Protein AF-A0A833IPP9-F1 (afdb_monomer_lite)

Sequence (159 aa):
MHKSPCYGATHHATVGVGKRNYSGGITRMYQDLFNNGTAQFENLFAPARKFNSALVDHLEKLTRFQLETAKSYADMSVEQLRAALEVNDVDSLQAYVSKQSGVASTLSKKLGEDANTLAGLGKDFAQELQQLTQENVSVFAEAAQPKKAAPRAAARKSA

Foldseek 3Di:
DDDDDDDDDDDDPPPPPPPPVVVVVVVVVVVVCVVVVVVVVCLLCVLVVLLVVLVVVLVVLVVVLVVVLVVVVVVLVVVLVVLVVQDDDPVSVVVNVVCVVVSVVVVVVSVVVSVVSVVVSVVVSVVSVVVSCVVCVVVVVVVPDPPPPDPDPDDDDDD

pLDDT: mean 76.0, std 20.42, range [34.66, 97.88]

Structure (mmCIF, N/CA/C/O backbone):
data_AF-A0A833IPP9-F1
#
_entry.id   AF-A0A833IPP9-F1
#
loop_
_atom_site.group_PDB
_atom_site.id
_atom_site.type_symbol
_atom_site.label_atom_id
_atom_site.label_alt_id
_atom_site.label_comp_id
_atom_site.label_asym_id
_atom_site.label_entity_id
_atom_site.label_seq_id
_atom_site.pdbx_PDB_ins_code
_atom_site.Cartn_x
_atom_site.Cartn_y
_atom_site.Cartn_z
_atom_site.occupancy
_atom_site.B_iso_or_equiv
_atom_site.auth_seq_id
_atom_site.auth_comp_id
_atom_site.auth_asym_id
_atom_site.auth_atom_id
_atom_site.pdbx_PDB_model_num
ATOM 1 N N . MET A 1 1 ? 84.405 -1.970 -79.937 1.00 37.91 1 MET A N 1
ATOM 2 C CA . MET A 1 1 ? 84.955 -2.171 -78.572 1.00 37.91 1 MET A CA 1
ATOM 3 C C . MET A 1 1 ? 83.857 -1.708 -77.615 1.00 37.91 1 MET A C 1
ATOM 5 O O . MET A 1 1 ? 83.449 -0.578 -77.777 1.00 37.91 1 MET A O 1
ATOM 9 N N . HIS A 1 2 ? 83.224 -2.478 -76.728 1.00 39.94 2 HIS A N 1
ATOM 10 C CA . HIS A 1 2 ? 83.685 -3.591 -75.904 1.00 39.94 2 HIS A CA 1
ATOM 11 C C . HIS A 1 2 ? 82.472 -4.469 -75.477 1.00 39.94 2 HIS A C 1
ATOM 13 O O . HIS A 1 2 ? 81.473 -3.950 -75.001 1.00 39.94 2 HIS A O 1
ATOM 19 N N . LYS A 1 3 ? 82.604 -5.776 -75.735 1.00 41.38 3 LYS A N 1
ATOM 20 C CA . LYS A 1 3 ? 82.100 -7.012 -75.085 1.00 41.38 3 LYS A CA 1
ATOM 21 C C . LYS A 1 3 ? 80.835 -7.028 -74.188 1.00 41.38 3 LYS A C 1
ATOM 23 O O . LYS A 1 3 ? 80.781 -6.382 -73.150 1.00 41.38 3 LYS A O 1
ATOM 28 N N . SER A 1 4 ? 79.922 -7.948 -74.532 1.00 46.28 4 SER A N 1
ATOM 29 C CA . SER A 1 4 ? 78.895 -8.583 -73.676 1.00 46.28 4 SER A CA 1
ATOM 30 C C . SER A 1 4 ? 79.494 -9.389 -72.506 1.00 46.28 4 SER A C 1
ATOM 32 O O . SER A 1 4 ? 80.679 -9.732 -72.541 1.00 46.28 4 SER A O 1
ATOM 34 N N . PRO A 1 5 ? 78.659 -9.802 -71.532 1.00 48.09 5 PRO A N 1
ATOM 35 C CA . PRO A 1 5 ? 78.252 -11.212 -71.533 1.00 48.09 5 PRO A CA 1
ATOM 36 C C . PRO A 1 5 ? 76.771 -11.456 -71.195 1.00 48.09 5 PRO A C 1
ATOM 38 O O . PRO A 1 5 ? 76.166 -10.791 -70.359 1.00 48.09 5 PRO A O 1
ATOM 41 N N . CYS A 1 6 ? 76.218 -12.480 -71.842 1.00 36.16 6 CYS A N 1
ATOM 42 C CA . CYS A 1 6 ? 75.033 -13.201 -71.389 1.00 36.16 6 CYS A CA 1
ATOM 43 C C . CYS A 1 6 ? 75.393 -14.018 -70.137 1.00 36.16 6 CYS A C 1
ATOM 45 O O . CYS A 1 6 ? 76.438 -14.661 -70.147 1.00 36.16 6 CYS A O 1
ATOM 47 N N . TYR A 1 7 ? 74.525 -14.076 -69.123 1.00 39.28 7 TYR A N 1
ATOM 48 C CA . TYR A 1 7 ? 74.399 -15.257 -68.259 1.00 39.28 7 TYR A CA 1
ATOM 49 C C . TYR A 1 7 ? 73.014 -15.279 -67.610 1.00 39.28 7 TYR A C 1
ATOM 51 O O . TYR A 1 7 ? 72.581 -14.303 -67.001 1.00 39.28 7 TYR A O 1
ATOM 59 N N . GLY A 1 8 ? 72.301 -16.384 -67.814 1.00 39.47 8 GLY A N 1
ATOM 60 C CA . GLY A 1 8 ? 70.973 -16.610 -67.268 1.00 39.47 8 GLY A CA 1
ATOM 61 C C . GLY A 1 8 ? 70.998 -16.912 -65.773 1.00 39.47 8 GLY A C 1
ATOM 62 O O . GLY A 1 8 ? 71.939 -17.512 -65.259 1.00 39.47 8 GLY A O 1
ATOM 63 N N . ALA A 1 9 ? 69.908 -16.543 -65.111 1.00 39.78 9 ALA A N 1
ATOM 64 C CA . ALA A 1 9 ? 69.470 -17.136 -63.857 1.00 39.78 9 ALA A CA 1
ATOM 65 C C . ALA A 1 9 ? 67.934 -17.159 -63.856 1.00 39.78 9 ALA A C 1
ATOM 67 O O . ALA A 1 9 ? 67.256 -16.306 -63.291 1.00 39.78 9 ALA A O 1
ATOM 68 N N . THR A 1 10 ? 67.379 -18.140 -64.566 1.00 46.25 10 THR A N 1
ATOM 69 C CA . THR A 1 10 ? 66.167 -18.834 -64.117 1.00 46.25 10 THR A CA 1
ATOM 70 C C . THR A 1 10 ? 66.424 -19.437 -62.730 1.00 46.25 10 THR A C 1
ATOM 72 O O . THR A 1 10 ? 67.578 -19.718 -62.424 1.00 46.25 10 THR A O 1
ATOM 75 N N . HIS A 1 11 ? 65.352 -19.695 -61.962 1.00 39.69 11 HIS A N 1
ATOM 76 C CA . HIS A 1 11 ? 65.296 -20.225 -60.577 1.00 39.69 11 HIS A CA 1
ATOM 77 C C . HIS A 1 11 ? 65.285 -19.125 -59.492 1.00 39.69 11 HIS A C 1
ATOM 79 O O . HIS A 1 11 ? 66.217 -18.348 -59.392 1.00 39.69 11 HIS A O 1
ATOM 85 N N . HIS A 1 12 ? 64.293 -18.960 -58.614 1.00 34.66 12 HIS A N 1
ATOM 86 C CA . HIS A 1 12 ? 63.081 -19.706 -58.281 1.00 34.66 12 HIS A CA 1
ATOM 87 C C . HIS A 1 12 ? 62.016 -18.683 -57.852 1.00 34.66 12 HIS A C 1
ATOM 89 O O . HIS A 1 12 ? 62.194 -17.991 -56.852 1.00 34.66 12 HIS A O 1
ATOM 95 N N . ALA A 1 13 ? 60.878 -18.620 -58.547 1.00 36.28 13 ALA A N 1
ATOM 96 C CA . ALA A 1 13 ? 59.663 -18.114 -57.923 1.00 36.28 13 ALA A CA 1
ATOM 97 C C . ALA A 1 13 ? 59.233 -19.164 -56.893 1.00 36.28 13 ALA A C 1
ATOM 99 O O . ALA A 1 13 ? 58.585 -20.155 -57.234 1.00 36.28 13 ALA A O 1
ATOM 100 N N . THR A 1 14 ? 59.627 -18.997 -55.632 1.00 39.91 14 THR A N 1
ATOM 101 C CA . THR A 1 14 ? 58.943 -19.674 -54.535 1.00 39.91 14 THR A CA 1
ATOM 102 C C . THR A 1 14 ? 57.571 -19.029 -54.419 1.00 39.91 14 THR A C 1
ATOM 104 O O . THR A 1 14 ? 57.350 -18.071 -53.681 1.00 39.91 14 THR A O 1
ATOM 107 N N . VAL A 1 15 ? 56.622 -19.565 -55.189 1.00 42.81 15 VAL A N 1
ATOM 108 C CA . VAL A 1 15 ? 55.205 -19.479 -54.854 1.00 42.81 15 VAL A CA 1
ATOM 109 C C . VAL A 1 15 ? 55.080 -20.174 -53.505 1.00 42.81 15 VAL A C 1
ATOM 111 O O . VAL A 1 15 ? 54.895 -21.386 -53.416 1.00 42.81 15 VAL A O 1
ATOM 114 N N . GLY A 1 16 ? 55.264 -19.405 -52.433 1.00 42.00 16 GLY A N 1
ATOM 115 C CA . GLY A 1 16 ? 54.784 -19.788 -51.126 1.00 42.00 16 GLY A CA 1
ATOM 116 C C . GLY A 1 16 ? 53.294 -19.995 -51.301 1.00 42.00 16 GLY A C 1
ATOM 117 O O . GLY A 1 16 ? 52.543 -19.029 -51.437 1.00 42.00 16 GLY A O 1
ATOM 118 N N . VAL A 1 17 ? 52.878 -21.259 -51.375 1.00 44.97 17 VAL A N 1
ATOM 119 C CA . VAL A 1 17 ? 51.482 -21.658 -51.262 1.00 44.97 17 VAL A CA 1
ATOM 120 C C . VAL A 1 17 ? 51.073 -21.276 -49.847 1.00 44.97 17 VAL A C 1
ATOM 122 O O . VAL A 1 17 ? 51.073 -22.085 -48.922 1.00 44.97 17 VAL A O 1
ATOM 125 N N . GLY A 1 18 ? 50.757 -19.995 -49.661 1.00 43.22 18 GLY A N 1
ATOM 126 C CA . GLY A 1 18 ? 49.922 -19.561 -48.572 1.00 43.22 18 GLY A CA 1
ATOM 127 C C . GLY A 1 18 ? 48.645 -20.354 -48.746 1.00 43.22 18 GLY A C 1
ATOM 128 O O . GLY A 1 18 ? 47.870 -20.086 -49.667 1.00 43.22 18 GLY A O 1
ATOM 129 N N . LYS A 1 19 ? 48.447 -21.368 -47.897 1.00 50.31 19 LYS A N 1
ATOM 130 C CA . LYS A 1 19 ? 47.132 -21.956 -47.673 1.00 50.31 19 LYS A CA 1
ATOM 131 C C . LYS A 1 19 ? 46.248 -20.823 -47.158 1.00 50.31 19 LYS A C 1
ATOM 133 O O . LYS A 1 19 ? 46.061 -20.659 -45.957 1.00 50.31 19 LYS A O 1
ATOM 138 N N . ARG A 1 20 ? 45.729 -19.997 -48.070 1.00 49.72 20 ARG A N 1
ATOM 139 C CA . ARG A 1 20 ? 44.587 -19.139 -47.796 1.00 49.72 20 ARG A CA 1
ATOM 140 C C . ARG A 1 20 ? 43.461 -20.116 -47.539 1.00 49.72 20 ARG A C 1
ATOM 142 O O . ARG A 1 20 ? 42.927 -20.733 -48.457 1.00 49.72 20 ARG A O 1
ATOM 149 N N . ASN A 1 21 ? 43.211 -20.345 -46.260 1.00 53.06 21 ASN A N 1
ATOM 150 C CA . ASN A 1 21 ? 42.175 -21.226 -45.771 1.00 53.06 21 ASN A CA 1
ATOM 151 C C . ASN A 1 21 ? 40.828 -20.531 -46.037 1.00 53.06 21 ASN A C 1
ATOM 153 O O . ASN A 1 21 ? 40.210 -19.957 -45.147 1.00 53.06 21 ASN A O 1
ATOM 157 N N . TYR A 1 22 ? 40.405 -20.519 -47.304 1.00 48.16 22 TYR A N 1
ATOM 158 C CA . TYR A 1 22 ? 39.144 -19.925 -47.757 1.00 48.16 22 TYR A CA 1
ATOM 159 C C . TYR A 1 22 ? 37.921 -20.659 -47.190 1.00 48.16 22 TYR A C 1
ATOM 161 O O . TYR A 1 22 ? 36.827 -20.102 -47.168 1.00 48.16 22 TYR A O 1
ATOM 169 N N . SER A 1 23 ? 38.113 -21.868 -46.653 1.00 50.84 23 SER A N 1
ATOM 170 C CA . SER A 1 23 ? 37.056 -22.655 -46.015 1.00 50.84 23 SER A CA 1
ATOM 171 C C . SER A 1 23 ? 36.586 -22.085 -44.669 1.00 50.84 23 SER A C 1
ATOM 173 O O . SER A 1 23 ? 35.526 -22.473 -44.193 1.00 50.84 23 SER A O 1
ATOM 175 N N . GLY A 1 24 ? 37.341 -21.165 -44.054 1.00 53.03 24 GLY A N 1
ATOM 176 C CA . GLY A 1 24 ? 36.942 -20.499 -42.809 1.00 53.03 24 GLY A CA 1
ATOM 177 C C . GLY A 1 24 ? 36.141 -19.210 -43.012 1.00 53.03 24 GLY A C 1
ATOM 178 O O . GLY A 1 24 ? 35.510 -18.745 -42.070 1.00 53.03 24 GLY A O 1
ATOM 179 N N . GLY A 1 25 ? 36.153 -18.628 -44.218 1.00 59.94 25 GLY A N 1
ATOM 180 C CA . GLY A 1 25 ? 35.534 -17.324 -44.487 1.00 59.94 25 GLY A CA 1
ATOM 181 C C . GLY A 1 25 ? 34.010 -17.379 -44.540 1.00 59.94 25 GLY A C 1
ATOM 182 O O . GLY A 1 25 ? 33.349 -16.527 -43.960 1.00 59.94 25 GLY A O 1
ATOM 183 N N . ILE A 1 26 ? 33.452 -18.414 -45.174 1.00 62.09 26 ILE A N 1
ATOM 184 C CA . ILE A 1 26 ? 31.998 -18.601 -45.268 1.00 62.09 26 ILE A CA 1
ATOM 185 C C . ILE A 1 26 ? 31.425 -19.034 -43.911 1.00 62.09 26 ILE A C 1
ATOM 187 O O . ILE A 1 26 ? 30.443 -18.461 -43.453 1.00 62.09 26 ILE A O 1
ATOM 191 N N . THR A 1 27 ? 32.075 -19.974 -43.217 1.00 66.19 27 THR A N 1
ATOM 192 C CA . THR A 1 27 ? 31.660 -20.405 -41.872 1.00 66.19 27 THR A CA 1
ATOM 193 C C . THR A 1 27 ? 31.749 -19.268 -40.855 1.00 66.19 27 THR A C 1
ATOM 195 O O . THR A 1 27 ? 30.810 -19.095 -40.084 1.00 66.19 27 THR A O 1
ATOM 198 N N . ARG A 1 28 ? 32.808 -18.438 -40.888 1.00 73.81 28 ARG A N 1
ATOM 199 C CA . ARG A 1 28 ? 32.859 -17.212 -40.075 1.00 73.81 28 ARG A CA 1
ATOM 200 C C . ARG A 1 28 ? 31.784 -16.215 -40.471 1.00 73.81 28 ARG A C 1
ATOM 202 O O . ARG A 1 28 ? 31.120 -15.714 -39.586 1.00 73.81 28 ARG A O 1
ATOM 209 N N . MET A 1 29 ? 31.555 -15.973 -41.762 1.00 72.12 29 MET A N 1
ATOM 210 C CA . MET A 1 29 ? 30.516 -15.042 -42.207 1.00 72.12 29 MET A CA 1
ATOM 211 C C . MET A 1 29 ? 29.127 -15.465 -41.714 1.00 72.12 29 MET A C 1
ATOM 213 O O . MET A 1 29 ? 28.386 -14.610 -41.250 1.00 72.12 29 MET A O 1
ATOM 217 N N . TYR A 1 30 ? 28.782 -16.758 -41.756 1.00 71.38 30 TYR A N 1
ATOM 218 C CA . TYR A 1 30 ? 27.524 -17.260 -41.189 1.00 71.38 30 TYR A CA 1
ATOM 219 C C . TYR A 1 30 ? 27.492 -17.173 -39.665 1.00 71.38 30 TYR A C 1
ATOM 221 O O . TYR A 1 30 ? 26.465 -16.801 -39.110 1.00 71.38 30 TYR A O 1
ATOM 229 N N . GLN A 1 31 ? 28.598 -17.485 -38.990 1.00 74.50 31 GLN A N 1
ATOM 230 C CA . GLN A 1 31 ? 28.696 -17.393 -37.535 1.00 74.50 31 GLN A CA 1
ATOM 231 C C . GLN A 1 31 ? 28.593 -15.939 -37.053 1.00 74.50 31 GLN A C 1
ATOM 233 O O . GLN A 1 31 ? 27.877 -15.666 -36.098 1.00 74.50 31 GLN A O 1
ATOM 238 N N . ASP A 1 32 ? 29.214 -15.000 -37.762 1.00 74.62 32 ASP A N 1
ATOM 239 C CA . ASP A 1 32 ? 29.125 -13.562 -37.526 1.00 74.62 32 ASP A CA 1
ATOM 240 C C . ASP A 1 32 ? 27.725 -13.031 -37.871 1.00 74.62 32 ASP A C 1
ATOM 242 O O . ASP A 1 32 ? 27.189 -12.234 -37.108 1.00 74.62 32 ASP A O 1
ATOM 246 N N . LEU A 1 33 ? 27.078 -13.501 -38.952 1.00 73.81 33 LEU A N 1
ATOM 247 C CA . LEU A 1 33 ? 25.686 -13.144 -39.279 1.00 73.81 33 LEU A CA 1
ATOM 248 C C . LEU A 1 33 ? 24.716 -13.618 -38.193 1.00 73.81 33 LEU A C 1
ATOM 250 O O . LEU A 1 33 ? 23.816 -12.881 -37.797 1.00 73.81 33 LEU A O 1
ATOM 254 N N . PHE A 1 34 ? 24.900 -14.852 -37.720 1.00 74.38 34 PHE A N 1
ATOM 255 C CA . PHE A 1 34 ? 24.069 -15.450 -36.684 1.00 74.38 34 PHE A CA 1
ATOM 256 C C . PHE A 1 34 ? 24.302 -14.742 -35.345 1.00 74.38 34 PHE A C 1
ATOM 258 O O . PHE A 1 34 ? 23.345 -14.329 -34.697 1.00 74.38 34 PHE A O 1
ATOM 265 N N . ASN A 1 35 ? 25.557 -14.495 -34.964 1.00 72.00 35 ASN A N 1
ATOM 266 C CA . ASN A 1 35 ? 25.902 -13.811 -33.717 1.00 72.00 35 ASN A CA 1
ATOM 267 C C . ASN A 1 35 ? 25.464 -12.337 -33.716 1.00 72.00 35 ASN A C 1
ATOM 269 O O .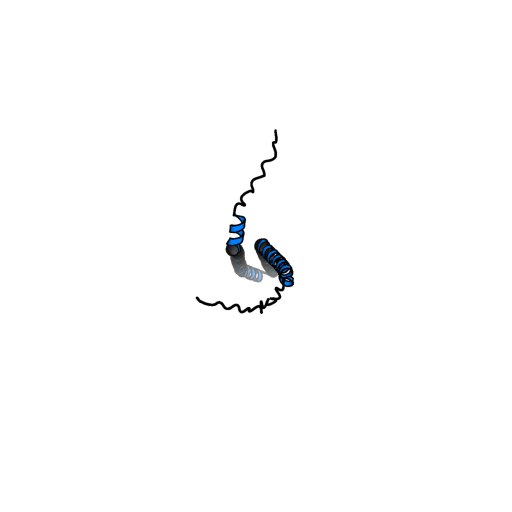 ASN A 1 35 ? 24.831 -11.909 -32.753 1.00 72.00 35 ASN A O 1
ATOM 273 N N . ASN A 1 36 ? 25.712 -11.570 -34.787 1.00 70.31 36 ASN A N 1
ATOM 274 C CA . ASN A 1 36 ? 25.223 -10.188 -34.885 1.00 70.31 36 ASN A CA 1
ATOM 275 C C . ASN A 1 36 ? 23.696 -10.127 -34.973 1.00 70.31 36 ASN A C 1
ATOM 277 O O . ASN A 1 36 ? 23.100 -9.249 -34.357 1.00 70.31 36 ASN A O 1
ATOM 281 N N . GLY A 1 37 ? 23.054 -11.042 -35.706 1.00 70.00 37 GLY A N 1
ATOM 282 C CA . GLY A 1 37 ? 21.595 -11.097 -35.805 1.00 70.00 37 GLY A CA 1
ATOM 283 C C . GLY A 1 37 ? 20.938 -11.384 -34.455 1.00 70.00 37 GLY A C 1
ATOM 284 O O . GLY A 1 37 ? 19.978 -10.715 -34.081 1.00 70.00 37 GLY A O 1
ATOM 285 N N . THR A 1 38 ? 21.504 -12.313 -33.683 1.00 67.62 38 THR A N 1
ATOM 286 C CA . THR A 1 38 ? 21.010 -12.646 -32.338 1.00 67.62 38 THR A CA 1
ATOM 287 C C . THR A 1 38 ? 21.285 -11.511 -31.345 1.00 67.62 38 THR A C 1
ATOM 289 O O . THR A 1 38 ? 20.398 -11.139 -30.582 1.00 67.62 38 THR A O 1
ATOM 292 N N . ALA A 1 39 ? 22.470 -10.890 -31.392 1.00 64.12 39 ALA A N 1
ATOM 293 C CA . ALA A 1 39 ? 22.817 -9.755 -30.532 1.00 64.12 39 ALA A CA 1
ATOM 294 C C . ALA A 1 39 ? 21.968 -8.504 -30.824 1.00 64.12 39 ALA A C 1
ATOM 296 O O . ALA A 1 39 ? 21.556 -7.805 -29.901 1.00 64.12 39 ALA A O 1
ATOM 297 N N . GLN A 1 40 ? 21.656 -8.225 -32.093 1.00 60.28 40 GLN A N 1
ATOM 298 C CA . GLN A 1 40 ? 20.740 -7.143 -32.465 1.00 60.28 40 GLN A CA 1
ATOM 299 C C . GLN A 1 40 ? 19.299 -7.439 -32.047 1.00 60.28 40 GLN A C 1
ATOM 301 O O . GLN A 1 40 ? 18.605 -6.529 -31.601 1.00 60.28 40 GLN A O 1
ATOM 306 N N . PHE A 1 41 ? 18.858 -8.697 -32.143 1.00 68.25 41 PHE A N 1
ATOM 307 C CA . PHE A 1 41 ? 17.535 -9.110 -31.677 1.00 68.25 41 PHE A CA 1
ATOM 308 C C . PHE A 1 41 ? 17.394 -8.925 -30.160 1.00 68.25 41 PHE A C 1
ATOM 310 O O . PHE A 1 41 ? 16.440 -8.302 -29.698 1.00 68.25 41 PHE A O 1
ATOM 317 N N . GLU A 1 42 ? 18.375 -9.386 -29.384 1.00 66.12 42 GLU A N 1
ATOM 318 C CA . GLU A 1 42 ? 18.389 -9.192 -27.932 1.00 66.12 42 GLU A CA 1
ATOM 319 C C . GLU A 1 42 ? 18.412 -7.703 -27.552 1.00 66.12 42 GLU A C 1
ATOM 321 O O . GLU A 1 42 ? 17.615 -7.278 -26.717 1.00 66.12 42 GLU A O 1
ATOM 326 N N . ASN A 1 43 ? 19.216 -6.876 -28.226 1.00 69.69 43 ASN A N 1
ATOM 327 C CA . ASN A 1 43 ? 19.274 -5.435 -27.955 1.00 69.69 43 ASN A CA 1
ATOM 328 C C . ASN A 1 43 ? 17.996 -4.670 -28.358 1.00 69.69 43 ASN A C 1
ATOM 330 O O . ASN A 1 43 ? 17.659 -3.684 -27.706 1.00 69.69 43 ASN A O 1
ATOM 334 N N . LEU A 1 44 ? 17.259 -5.111 -29.388 1.00 68.31 44 LEU A N 1
ATOM 335 C CA . LEU A 1 44 ? 15.995 -4.474 -29.788 1.00 68.31 44 LEU A CA 1
ATOM 336 C C . LEU A 1 44 ? 14.855 -4.743 -28.797 1.00 68.31 44 LEU A C 1
ATOM 338 O O . LEU A 1 44 ? 14.021 -3.868 -28.567 1.00 68.31 44 LEU A O 1
ATOM 342 N N . PHE A 1 45 ? 14.791 -5.954 -28.232 1.00 75.44 45 PHE A N 1
ATOM 343 C CA . PHE A 1 45 ? 13.682 -6.374 -27.364 1.00 75.44 45 PHE A CA 1
ATOM 344 C C . PHE A 1 45 ? 13.989 -6.267 -25.866 1.00 75.44 45 PHE A C 1
ATOM 346 O O . PHE A 1 45 ? 13.055 -6.264 -25.059 1.00 75.44 45 PHE A O 1
ATOM 353 N N . ALA A 1 46 ? 15.260 -6.135 -25.474 1.00 80.06 46 ALA A N 1
ATOM 354 C CA . ALA A 1 46 ? 15.657 -5.931 -24.082 1.00 80.06 46 ALA A CA 1
ATOM 355 C C . ALA A 1 46 ? 14.930 -4.755 -23.391 1.00 80.06 46 ALA A C 1
ATOM 357 O O . ALA A 1 46 ? 14.452 -4.966 -22.273 1.00 80.06 46 ALA A O 1
ATOM 358 N N . PRO A 1 47 ? 14.742 -3.570 -24.012 1.00 79.31 47 PRO A N 1
ATOM 359 C CA . PRO A 1 47 ? 14.016 -2.467 -23.377 1.00 79.31 47 PRO A CA 1
ATOM 360 C C . PRO A 1 47 ? 12.558 -2.825 -23.061 1.00 79.31 47 PRO A C 1
ATOM 362 O O . PRO A 1 47 ? 12.075 -2.556 -21.963 1.00 79.31 47 PRO A O 1
ATOM 365 N N . ALA A 1 48 ? 11.869 -3.496 -23.992 1.00 81.94 48 ALA A N 1
ATOM 366 C CA . ALA A 1 48 ? 10.479 -3.914 -23.814 1.00 81.94 48 ALA A CA 1
ATOM 367 C C . ALA A 1 48 ? 10.336 -4.994 -22.730 1.00 81.94 48 ALA A C 1
ATOM 369 O O . ALA A 1 48 ? 9.425 -4.926 -21.906 1.00 81.94 48 ALA A O 1
ATOM 370 N N . ARG A 1 49 ? 11.255 -5.971 -22.685 1.00 84.94 49 ARG A N 1
ATOM 371 C CA . ARG A 1 49 ? 11.277 -6.996 -21.627 1.00 84.94 49 ARG A CA 1
ATOM 372 C C . ARG A 1 49 ? 11.513 -6.378 -20.251 1.00 84.94 49 ARG A C 1
ATOM 374 O O . ARG A 1 49 ? 10.780 -6.699 -19.322 1.00 84.94 49 ARG A O 1
ATOM 381 N N . LYS A 1 50 ? 12.493 -5.477 -20.126 1.00 85.50 50 LYS A N 1
ATOM 382 C CA . LYS A 1 50 ? 12.788 -4.807 -18.854 1.00 85.50 50 LYS A CA 1
ATOM 383 C C . LYS A 1 50 ? 11.632 -3.914 -18.387 1.00 85.50 50 LYS A C 1
ATOM 385 O O . LYS A 1 50 ? 11.299 -3.936 -17.210 1.00 85.50 50 LYS A O 1
ATOM 390 N N . PHE A 1 51 ? 10.978 -3.193 -19.299 1.00 86.94 51 PHE A N 1
ATOM 391 C CA . PHE A 1 51 ? 9.771 -2.423 -18.984 1.00 86.94 51 PHE A CA 1
ATOM 392 C C . PHE A 1 51 ? 8.625 -3.314 -18.484 1.00 86.94 51 PHE A C 1
ATOM 394 O O . PHE A 1 51 ? 8.016 -3.018 -17.459 1.00 86.94 51 PHE A O 1
ATOM 401 N N . ASN A 1 52 ? 8.362 -4.433 -19.166 1.00 88.88 52 ASN A N 1
ATOM 402 C CA . ASN A 1 52 ? 7.345 -5.388 -18.727 1.00 88.88 52 ASN A CA 1
ATOM 403 C C . ASN A 1 52 ? 7.686 -5.998 -17.360 1.00 88.88 52 ASN A C 1
ATOM 405 O O . ASN A 1 52 ? 6.781 -6.173 -16.551 1.00 88.88 52 ASN A O 1
ATOM 409 N N . SER A 1 53 ? 8.966 -6.281 -17.087 1.00 90.06 53 SER A N 1
ATOM 410 C CA . SER A 1 53 ? 9.417 -6.722 -15.760 1.00 90.06 53 SER A CA 1
ATOM 411 C C . SER A 1 53 ? 9.093 -5.677 -14.698 1.00 90.06 53 SER A C 1
ATOM 413 O O . SER A 1 53 ? 8.394 -6.002 -13.751 1.00 90.06 53 SER A O 1
ATOM 415 N N . ALA A 1 54 ? 9.488 -4.415 -14.904 1.00 90.06 54 ALA A N 1
ATOM 416 C CA . ALA A 1 54 ? 9.220 -3.330 -13.955 1.00 90.06 54 ALA A CA 1
ATOM 417 C C . ALA A 1 54 ? 7.717 -3.162 -13.660 1.00 90.06 54 ALA A C 1
ATOM 419 O O . ALA A 1 54 ? 7.309 -2.974 -12.515 1.00 90.06 54 ALA A O 1
ATOM 420 N N . LEU A 1 55 ? 6.860 -3.292 -14.682 1.00 91.31 55 LEU A N 1
ATOM 421 C CA . LEU A 1 55 ? 5.407 -3.278 -14.490 1.00 91.31 55 LEU A CA 1
ATOM 422 C C . LEU A 1 55 ? 4.913 -4.455 -13.645 1.00 91.31 55 LEU A C 1
ATOM 424 O O . LEU A 1 55 ? 4.107 -4.255 -12.736 1.00 91.31 55 LEU A O 1
ATOM 428 N N . VAL A 1 56 ? 5.366 -5.673 -13.949 1.00 95.06 56 VAL A N 1
ATOM 429 C CA . VAL A 1 56 ? 4.977 -6.877 -13.203 1.00 95.06 56 VAL A CA 1
ATOM 430 C C . VAL A 1 56 ? 5.465 -6.788 -11.758 1.00 95.06 56 VAL A C 1
ATOM 432 O O . VAL A 1 56 ? 4.671 -7.004 -10.847 1.00 95.06 56 VAL A O 1
ATOM 435 N N . ASP A 1 57 ? 6.712 -6.375 -11.541 1.00 92.75 57 ASP A N 1
ATOM 436 C CA . ASP A 1 57 ? 7.306 -6.202 -10.215 1.00 92.75 57 ASP A CA 1
ATOM 437 C C . ASP A 1 57 ? 6.530 -5.162 -9.392 1.00 92.75 57 ASP A C 1
ATOM 439 O O . ASP A 1 57 ? 6.225 -5.384 -8.215 1.00 92.75 57 ASP A O 1
ATOM 443 N N . HIS A 1 58 ? 6.144 -4.039 -10.004 1.00 93.81 58 HIS A N 1
ATOM 444 C CA . HIS A 1 58 ? 5.349 -3.015 -9.331 1.00 93.81 58 HIS A CA 1
ATOM 445 C C . HIS A 1 58 ? 3.927 -3.497 -9.001 1.00 93.81 58 HIS A C 1
ATOM 447 O O . HIS A 1 58 ? 3.443 -3.268 -7.891 1.00 93.81 58 HIS A O 1
ATOM 453 N N . LEU A 1 59 ? 3.273 -4.224 -9.914 1.00 94.88 59 LEU A N 1
ATOM 454 C CA . LEU A 1 59 ? 1.969 -4.847 -9.660 1.00 94.88 59 LEU A CA 1
ATOM 455 C C . LEU A 1 59 ? 2.040 -5.889 -8.539 1.00 94.88 59 LEU A C 1
ATOM 457 O O . LEU A 1 59 ? 1.145 -5.945 -7.694 1.00 94.88 59 LEU A O 1
ATOM 461 N N . GLU A 1 60 ? 3.103 -6.687 -8.493 1.00 95.50 60 GLU A N 1
ATOM 462 C CA . GLU A 1 60 ? 3.332 -7.680 -7.446 1.00 95.50 60 GLU A CA 1
ATOM 463 C C . GLU A 1 60 ? 3.504 -7.003 -6.078 1.00 95.50 60 GLU A C 1
ATOM 465 O O . GLU A 1 60 ? 2.867 -7.396 -5.097 1.00 95.50 60 GLU A O 1
ATOM 470 N N . LYS A 1 61 ? 4.308 -5.932 -6.015 1.00 96.25 61 LYS A N 1
ATOM 471 C CA . LYS A 1 61 ? 4.487 -5.118 -4.804 1.00 96.25 61 LYS A CA 1
ATOM 472 C C . LYS A 1 61 ? 3.171 -4.460 -4.354 1.00 96.25 61 LYS A C 1
ATOM 474 O O . LYS A 1 61 ? 2.841 -4.540 -3.172 1.00 96.25 61 LYS A O 1
ATOM 479 N N . LEU A 1 62 ? 2.395 -3.873 -5.269 1.00 95.81 62 LEU A N 1
ATOM 480 C CA . LEU A 1 62 ? 1.087 -3.272 -4.964 1.00 95.81 62 LEU A CA 1
ATOM 481 C C . LEU A 1 62 ? 0.065 -4.306 -4.482 1.00 95.81 62 LEU A C 1
ATOM 483 O O . LEU A 1 62 ? -0.684 -4.045 -3.543 1.00 95.81 62 LEU A O 1
ATOM 487 N N . THR A 1 63 ? 0.038 -5.482 -5.104 1.00 97.25 63 THR A N 1
ATOM 488 C CA . THR A 1 63 ? -0.880 -6.563 -4.722 1.00 97.25 63 THR A CA 1
ATOM 489 C C . THR A 1 63 ? -0.536 -7.095 -3.336 1.00 97.25 63 THR A C 1
ATOM 491 O O . THR A 1 63 ? -1.426 -7.255 -2.503 1.00 97.25 63 THR A O 1
ATOM 494 N N . ARG A 1 64 ? 0.756 -7.305 -3.050 1.00 96.44 64 ARG A N 1
ATOM 495 C CA . ARG A 1 64 ? 1.219 -7.647 -1.699 1.00 96.44 64 ARG A CA 1
ATOM 496 C C . ARG A 1 64 ? 0.810 -6.600 -0.677 1.00 96.44 64 ARG A C 1
ATOM 498 O O . ARG A 1 64 ? 0.285 -6.971 0.364 1.00 96.44 64 ARG A O 1
ATOM 505 N N . PHE A 1 65 ? 1.012 -5.322 -0.990 1.00 97.19 65 PHE A N 1
ATOM 506 C CA . PHE A 1 65 ? 0.599 -4.226 -0.121 1.00 97.19 65 PHE A CA 1
ATOM 507 C C . PHE A 1 65 ? -0.903 -4.295 0.189 1.00 97.19 65 PHE A C 1
ATOM 509 O O . PHE A 1 65 ? -1.275 -4.346 1.354 1.00 97.19 65 PHE A O 1
ATOM 516 N N . GLN A 1 66 ? -1.767 -4.416 -0.824 1.00 94.06 66 GLN A N 1
ATOM 517 C CA . GLN A 1 66 ? -3.215 -4.521 -0.601 1.00 94.06 66 GLN A CA 1
ATOM 518 C C . GLN A 1 66 ? -3.606 -5.734 0.256 1.00 94.06 66 GLN A C 1
ATOM 520 O O . GLN A 1 66 ? -4.477 -5.612 1.117 1.00 94.06 66 GLN A O 1
ATOM 525 N N . LEU A 1 67 ? -2.965 -6.890 0.052 1.00 97.88 67 LEU A N 1
ATOM 526 C CA . LEU A 1 67 ? -3.221 -8.096 0.846 1.00 97.88 67 LEU A CA 1
ATOM 527 C C . LEU A 1 67 ? -2.762 -7.941 2.302 1.00 97.88 67 LEU A C 1
ATOM 529 O O . LEU A 1 67 ? -3.512 -8.284 3.215 1.00 97.88 67 LEU A O 1
ATOM 533 N N . GLU A 1 68 ? -1.559 -7.410 2.522 1.00 95.56 68 GLU A N 1
ATOM 534 C CA . GLU A 1 68 ? -0.991 -7.169 3.854 1.00 95.56 68 GLU A CA 1
ATOM 535 C C . GLU A 1 68 ? -1.836 -6.151 4.630 1.00 95.56 68 GLU A C 1
ATOM 537 O O . GLU A 1 68 ? -2.212 -6.391 5.778 1.00 95.56 68 GLU A O 1
ATOM 542 N N . THR A 1 69 ? -2.210 -5.047 3.981 1.00 96.62 69 THR A N 1
ATOM 543 C CA . THR A 1 69 ? -3.055 -3.999 4.554 1.00 96.62 69 THR A CA 1
ATOM 544 C C . THR A 1 69 ? -4.452 -4.533 4.887 1.00 96.62 69 THR A C 1
ATOM 546 O O . THR A 1 69 ? -4.937 -4.335 6.002 1.00 96.62 69 THR A O 1
ATOM 549 N N . ALA A 1 70 ? -5.086 -5.286 3.979 1.00 96.75 70 ALA A N 1
ATOM 550 C CA . ALA A 1 70 ? -6.384 -5.910 4.241 1.00 96.75 70 ALA A CA 1
ATOM 551 C C . ALA A 1 70 ? -6.321 -6.896 5.417 1.00 96.75 70 ALA A C 1
ATOM 553 O O . ALA A 1 70 ? -7.177 -6.853 6.303 1.00 96.75 70 ALA A O 1
ATOM 554 N N . LYS A 1 71 ? -5.286 -7.744 5.462 1.00 96.62 71 LYS A N 1
ATOM 555 C CA . LYS A 1 71 ? -5.042 -8.657 6.583 1.00 96.62 71 LYS A CA 1
ATOM 556 C C . LYS A 1 71 ? -4.844 -7.889 7.887 1.00 96.62 71 LYS A C 1
ATOM 558 O O . LYS A 1 71 ? -5.478 -8.230 8.877 1.00 96.62 71 LYS A O 1
ATOM 563 N N . SER A 1 72 ? -4.025 -6.837 7.892 1.00 95.19 72 SER A N 1
ATOM 564 C CA . SER A 1 72 ? -3.763 -6.044 9.096 1.00 95.19 72 SER A CA 1
ATOM 565 C C . SER A 1 72 ? -5.038 -5.385 9.633 1.00 95.19 72 SER A C 1
ATOM 567 O O . SER A 1 72 ? -5.255 -5.401 10.842 1.00 95.19 72 SER A O 1
ATOM 569 N N . TYR A 1 73 ? -5.901 -4.837 8.771 1.00 94.44 73 TYR A N 1
ATOM 570 C CA . TYR A 1 73 ? -7.177 -4.263 9.214 1.00 94.44 73 TYR A CA 1
ATOM 571 C C . TYR A 1 73 ? -8.169 -5.328 9.690 1.00 94.44 73 TYR A C 1
ATOM 573 O O . TYR A 1 73 ? -8.865 -5.112 10.684 1.00 94.44 73 TYR A O 1
ATOM 581 N N . ALA A 1 74 ? -8.213 -6.489 9.030 1.00 96.88 74 ALA A N 1
ATOM 582 C CA . ALA A 1 74 ? -9.018 -7.615 9.486 1.00 96.88 74 ALA A CA 1
ATOM 583 C C . ALA A 1 74 ? -8.559 -8.097 10.873 1.00 96.88 74 ALA A C 1
ATOM 585 O O . ALA A 1 74 ? -9.389 -8.197 11.778 1.00 96.88 74 ALA A O 1
ATOM 586 N N . ASP A 1 75 ? -7.253 -8.299 11.068 1.00 94.94 75 ASP A N 1
ATOM 587 C CA . ASP A 1 75 ? -6.652 -8.708 12.342 1.00 94.94 75 ASP A CA 1
ATOM 588 C C . ASP A 1 75 ? -7.032 -7.718 13.464 1.00 94.94 75 ASP A C 1
ATOM 590 O O . ASP A 1 75 ? -7.550 -8.136 14.501 1.00 94.94 75 ASP A O 1
ATOM 594 N N . MET A 1 76 ? -6.906 -6.405 13.217 1.00 93.69 76 MET A N 1
ATOM 595 C CA . MET A 1 76 ? -7.323 -5.358 14.165 1.00 93.69 76 MET A CA 1
ATOM 596 C C . MET A 1 76 ? -8.824 -5.401 14.482 1.00 93.69 76 MET A C 1
ATOM 598 O O . MET A 1 76 ? -9.226 -5.241 15.633 1.00 93.69 76 MET A O 1
ATOM 602 N N . SER A 1 77 ? -9.675 -5.615 13.475 1.00 92.00 77 SER A N 1
ATOM 603 C CA . SER A 1 77 ? -11.128 -5.675 13.678 1.00 92.00 77 SER A CA 1
ATOM 604 C C . SER A 1 77 ? -11.550 -6.888 14.512 1.00 92.00 77 SER A C 1
ATOM 606 O O . SER A 1 77 ? -12.399 -6.772 15.395 1.00 92.00 77 SER A O 1
ATOM 608 N N . VAL A 1 78 ? -10.922 -8.044 14.281 1.00 95.69 78 VA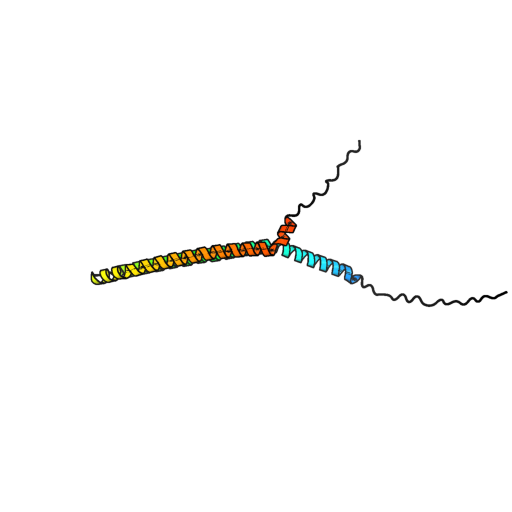L A N 1
ATOM 609 C CA . VAL A 1 78 ? -11.189 -9.269 15.038 1.00 95.69 78 VAL A CA 1
ATOM 610 C C . VAL A 1 78 ? -10.677 -9.131 16.469 1.00 95.69 78 VAL A C 1
ATOM 612 O O . VAL A 1 78 ? -11.357 -9.563 17.400 1.00 95.69 78 VAL A O 1
ATOM 615 N N . GLU A 1 79 ? -9.512 -8.514 16.669 1.00 92.00 79 GLU A N 1
ATOM 616 C CA . GLU A 1 79 ? -8.997 -8.193 18.002 1.00 92.00 79 GLU A CA 1
ATOM 617 C C . GLU A 1 79 ? -9.968 -7.282 18.765 1.00 92.00 79 GLU A C 1
ATOM 619 O O . GLU A 1 79 ? -10.319 -7.578 19.909 1.00 92.00 79 GLU A O 1
ATOM 624 N N . GLN A 1 80 ? -10.500 -6.251 18.104 1.00 91.75 80 GLN A N 1
ATOM 625 C CA . GLN A 1 80 ? -11.484 -5.351 18.700 1.00 91.75 80 GLN A CA 1
ATOM 626 C C . GLN A 1 80 ? -12.797 -6.059 19.058 1.00 91.75 80 GLN A C 1
ATOM 628 O O . GLN A 1 80 ? -13.369 -5.799 20.117 1.00 91.75 80 GLN A O 1
ATOM 633 N N . LEU A 1 81 ? -13.271 -6.966 18.199 1.00 93.75 81 LEU A N 1
ATOM 634 C CA . LEU A 1 81 ? -14.457 -7.781 18.466 1.00 93.75 81 LEU A CA 1
ATOM 635 C C . LEU A 1 81 ? -14.242 -8.719 19.656 1.00 93.75 81 LEU A C 1
ATOM 637 O O . LEU A 1 81 ? -15.117 -8.815 20.512 1.00 93.75 81 LEU A O 1
ATOM 641 N N . ARG A 1 82 ? -13.080 -9.379 19.753 1.00 91.94 82 ARG A N 1
ATOM 642 C CA . ARG A 1 82 ? -12.741 -10.219 20.914 1.00 91.94 82 ARG A CA 1
ATOM 643 C C . ARG A 1 82 ? -12.706 -9.402 22.200 1.00 91.94 82 ARG A C 1
ATOM 645 O O . ARG A 1 82 ? -13.350 -9.789 23.167 1.00 91.94 82 ARG A O 1
ATOM 652 N N . ALA A 1 83 ? -12.051 -8.242 22.176 1.00 89.88 83 ALA A N 1
ATOM 653 C CA . ALA A 1 83 ? -12.007 -7.339 23.322 1.00 89.88 83 ALA A CA 1
ATOM 654 C C . ALA A 1 83 ? -13.406 -6.851 23.739 1.00 89.88 83 ALA A C 1
ATOM 656 O O . ALA A 1 83 ? -13.660 -6.666 24.925 1.00 89.88 83 ALA A O 1
ATOM 657 N N . ALA A 1 84 ? -14.323 -6.658 22.787 1.00 89.94 84 ALA A N 1
ATOM 658 C CA . ALA A 1 84 ? -15.706 -6.294 23.085 1.00 89.94 84 ALA A CA 1
ATOM 659 C C . ALA A 1 84 ? -16.501 -7.452 23.717 1.00 89.94 84 ALA A C 1
ATOM 661 O O . ALA A 1 84 ? -17.307 -7.212 24.610 1.00 89.94 84 ALA A O 1
ATOM 662 N N . LEU A 1 85 ? -16.264 -8.700 23.294 1.00 93.75 85 LEU A N 1
ATOM 663 C CA . LEU A 1 85 ? -16.904 -9.891 23.875 1.00 93.75 85 LEU A CA 1
ATOM 664 C C . LEU A 1 85 ? -16.430 -10.197 25.307 1.00 93.75 85 LEU A C 1
ATOM 666 O O . LEU A 1 85 ? -17.128 -10.877 26.055 1.00 93.75 85 LEU A O 1
ATOM 670 N N . GLU A 1 86 ? -15.256 -9.702 25.702 1.00 91.25 86 GLU A N 1
ATOM 671 C CA . GLU A 1 86 ? -14.743 -9.817 27.074 1.00 91.25 86 GLU A CA 1
ATOM 672 C C . GLU A 1 86 ? -15.440 -8.863 28.063 1.00 91.25 86 GLU A C 1
ATOM 674 O O . GLU A 1 86 ? -15.315 -9.040 29.277 1.00 91.25 86 GLU A O 1
ATOM 679 N N . VAL A 1 87 ? -16.208 -7.882 27.575 1.00 93.94 87 VAL A N 1
ATOM 680 C CA . VAL A 1 87 ? -16.953 -6.938 28.419 1.00 93.94 87 VAL A CA 1
ATOM 681 C C . VAL A 1 87 ? -18.206 -7.611 28.976 1.00 93.94 87 VAL A C 1
ATOM 683 O O . VAL A 1 87 ? -19.161 -7.866 28.247 1.00 93.94 87 VAL A O 1
ATOM 686 N N . ASN A 1 88 ? -18.213 -7.871 30.282 1.00 94.81 88 ASN A N 1
ATOM 687 C CA . ASN A 1 88 ? -19.310 -8.566 30.968 1.00 94.81 88 ASN A CA 1
ATOM 688 C C . ASN A 1 88 ? -19.801 -7.835 32.232 1.00 94.81 88 ASN A C 1
ATOM 690 O O . ASN A 1 88 ? -20.819 -8.209 32.810 1.00 94.81 88 ASN A O 1
ATOM 694 N N . ASP A 1 89 ? -19.106 -6.776 32.646 1.00 94.44 89 ASP A N 1
ATOM 695 C CA . ASP A 1 89 ? -19.398 -5.970 33.830 1.00 94.44 89 ASP A CA 1
ATOM 696 C C . ASP A 1 89 ? -18.838 -4.539 33.675 1.00 94.44 89 ASP A C 1
ATOM 698 O O . ASP A 1 89 ? -18.256 -4.171 32.650 1.00 94.44 89 ASP A O 1
ATOM 702 N N . VAL A 1 90 ? -19.054 -3.695 34.685 1.00 92.50 90 VAL A N 1
ATOM 703 C CA . VAL A 1 90 ? -18.642 -2.281 34.656 1.00 92.50 90 VAL A CA 1
ATOM 704 C C . VAL A 1 90 ? -17.113 -2.127 34.683 1.00 92.50 90 VAL A C 1
ATOM 706 O O . VAL A 1 90 ? -16.584 -1.226 34.029 1.00 92.50 90 VAL A O 1
ATOM 709 N N . ASP A 1 91 ? -16.397 -3.022 35.368 1.00 92.75 91 ASP A N 1
ATOM 710 C CA . ASP A 1 91 ? -14.935 -2.974 35.487 1.00 92.75 91 ASP A CA 1
ATOM 711 C C . ASP A 1 91 ? -14.258 -3.337 34.152 1.00 92.75 91 ASP A C 1
ATOM 713 O O . ASP A 1 91 ? -13.360 -2.636 33.674 1.00 92.75 91 ASP A O 1
ATOM 717 N N . SER A 1 92 ? -14.741 -4.388 33.486 1.00 92.69 92 SER A N 1
ATOM 718 C CA . SER A 1 92 ? -14.307 -4.795 32.144 1.00 92.69 92 SER A CA 1
ATOM 719 C C . SER A 1 92 ? -14.664 -3.755 31.079 1.00 92.69 92 SER A C 1
ATOM 721 O O . SER A 1 92 ? -13.859 -3.505 30.177 1.00 92.69 92 SER A O 1
ATOM 723 N N . LEU A 1 93 ? -15.800 -3.060 31.215 1.00 91.19 93 LEU A N 1
ATOM 724 C CA . LEU A 1 93 ? -16.139 -1.918 30.362 1.00 91.19 93 LEU A CA 1
ATOM 725 C C . LEU A 1 93 ? -15.141 -0.764 30.543 1.00 91.19 93 LEU A C 1
ATOM 727 O O . LEU A 1 93 ? -14.662 -0.202 29.554 1.00 91.19 93 LEU A O 1
ATOM 731 N N . GLN A 1 94 ? -14.790 -0.418 31.784 1.00 91.75 94 GLN A N 1
ATOM 732 C CA . GLN A 1 94 ? -13.805 0.631 32.060 1.00 91.75 94 GLN A CA 1
ATOM 733 C C . GLN A 1 94 ? -12.422 0.269 31.498 1.00 91.75 94 GLN A C 1
ATOM 735 O O . GLN A 1 94 ? -11.747 1.117 30.901 1.00 91.75 94 GLN A O 1
ATOM 740 N N . ALA A 1 95 ? -12.018 -0.997 31.621 1.00 89.19 95 ALA A N 1
ATOM 741 C CA . ALA A 1 95 ? -10.784 -1.504 31.031 1.00 89.19 95 ALA A CA 1
ATOM 742 C C . ALA A 1 95 ? -10.801 -1.417 29.491 1.00 89.19 95 ALA A C 1
ATOM 744 O O . ALA A 1 95 ? -9.826 -0.959 28.888 1.00 89.19 95 ALA A O 1
ATOM 745 N N . TYR A 1 96 ? -11.913 -1.788 28.850 1.00 88.94 96 TYR A N 1
ATOM 746 C CA . TYR A 1 96 ? -12.097 -1.689 27.399 1.00 88.94 96 TYR A CA 1
ATOM 747 C C . TYR A 1 96 ? -12.002 -0.239 26.896 1.00 88.94 96 TYR A C 1
ATOM 749 O O . TYR A 1 96 ? -11.258 0.046 25.953 1.00 88.94 96 TYR A O 1
ATOM 757 N N . VAL A 1 97 ? -12.687 0.700 27.558 1.00 88.44 97 VAL A N 1
ATOM 758 C CA . VAL A 1 97 ? -12.632 2.134 27.217 1.00 88.44 97 VAL A CA 1
ATOM 759 C C . VAL A 1 97 ? -11.223 2.699 27.411 1.00 88.44 97 VAL A C 1
ATOM 761 O O . VAL A 1 97 ? -10.752 3.482 26.588 1.00 88.44 97 VAL A O 1
ATOM 764 N N . SER A 1 98 ? -10.505 2.261 28.445 1.00 86.88 98 SER A N 1
ATOM 765 C CA . SER A 1 98 ? -9.118 2.686 28.672 1.00 86.88 98 SER A CA 1
ATOM 766 C C . SER A 1 98 ? -8.186 2.224 27.540 1.00 86.88 98 SER A C 1
ATOM 768 O O . SER A 1 98 ? -7.314 2.979 27.101 1.00 86.88 98 SER A O 1
ATOM 770 N N . LYS A 1 99 ? -8.409 1.014 27.002 1.00 84.62 99 LYS A N 1
ATOM 771 C CA . LYS A 1 99 ? -7.644 0.446 25.876 1.00 84.62 99 LYS A CA 1
ATOM 772 C C . LYS A 1 99 ? -7.967 1.075 24.515 1.00 84.62 99 LYS A C 1
ATOM 774 O O . LYS A 1 99 ? -7.092 1.096 23.652 1.00 84.62 99 LYS A O 1
ATOM 779 N N . GLN A 1 100 ? -9.167 1.626 24.314 1.00 82.44 100 GLN A N 1
ATOM 780 C CA . GLN A 1 100 ? -9.588 2.242 23.041 1.00 82.44 100 GLN A CA 1
ATOM 781 C C . GLN A 1 100 ? -8.647 3.358 22.551 1.00 82.44 100 GLN A C 1
ATOM 783 O O . GLN A 1 100 ? -8.410 3.492 21.350 1.00 82.44 100 GLN A O 1
ATOM 788 N N . SER A 1 101 ? -8.023 4.111 23.464 1.00 83.81 101 SER A N 1
ATOM 789 C CA . SER A 1 101 ? -6.995 5.103 23.104 1.00 83.81 101 SER A CA 1
ATOM 790 C C . SER A 1 101 ? -5.780 4.478 22.389 1.00 83.81 101 SER A C 1
ATOM 792 O O . SER A 1 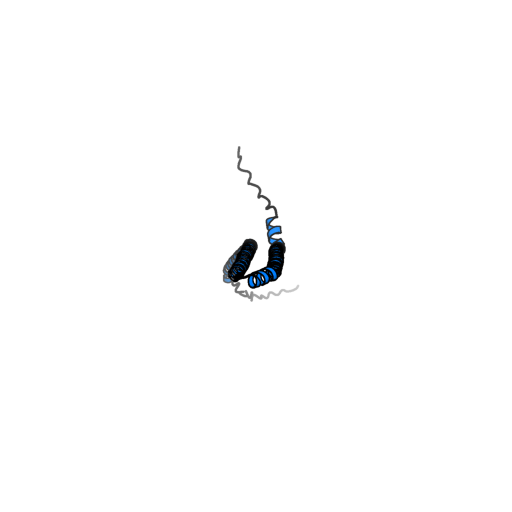101 ? -5.252 5.045 21.429 1.00 83.81 101 SER A O 1
ATOM 794 N N . GLY A 1 102 ? -5.374 3.271 22.796 1.00 86.38 102 GLY A N 1
ATOM 795 C CA . GLY A 1 102 ? -4.304 2.501 22.163 1.00 86.38 102 GLY A CA 1
ATOM 796 C C . GLY A 1 102 ? -4.693 1.952 20.789 1.00 86.38 102 GLY A C 1
ATOM 797 O O . GLY A 1 102 ? -3.859 1.923 19.882 1.00 86.38 102 GLY A O 1
ATOM 798 N N . VAL A 1 103 ? -5.965 1.593 20.600 1.00 90.00 103 VAL A N 1
ATOM 799 C CA . VAL A 1 103 ? -6.505 1.134 19.307 1.00 90.00 103 VAL A CA 1
ATOM 800 C C . VAL A 1 103 ? -6.460 2.266 18.280 1.00 90.00 103 VAL A C 1
ATOM 802 O O . VAL A 1 103 ? -5.947 2.079 17.177 1.00 90.00 103 VAL A O 1
ATOM 805 N N . ALA A 1 104 ? -6.902 3.469 18.662 1.00 90.19 104 ALA A N 1
ATOM 806 C CA . ALA A 1 104 ? -6.839 4.650 17.800 1.00 90.19 104 ALA A CA 1
ATOM 807 C C . ALA A 1 104 ? -5.394 5.030 17.422 1.00 90.19 104 ALA A C 1
ATOM 809 O O . ALA A 1 104 ? -5.115 5.363 16.267 1.00 90.19 104 ALA A O 1
ATOM 810 N N . SER A 1 105 ? -4.460 4.936 18.375 1.00 92.88 105 SER A N 1
ATOM 811 C CA . SER A 1 105 ? -3.029 5.151 18.123 1.00 92.88 105 SER A CA 1
ATOM 812 C C . SER A 1 105 ? -2.459 4.116 17.146 1.00 92.88 105 SER A C 1
ATOM 814 O O . SER A 1 105 ? -1.779 4.472 16.182 1.00 92.88 105 SER A O 1
ATOM 816 N N . THR A 1 106 ? -2.806 2.840 17.334 1.00 93.06 106 THR A N 1
ATOM 817 C CA . THR A 1 106 ? -2.381 1.741 16.454 1.00 93.06 106 THR A CA 1
ATOM 818 C C . THR A 1 106 ? -2.897 1.938 15.032 1.00 93.06 106 THR A C 1
ATOM 820 O O . THR A 1 106 ? -2.124 1.830 14.082 1.00 93.06 106 THR A O 1
ATOM 823 N N . LEU A 1 107 ? -4.171 2.311 14.879 1.00 94.44 107 LEU A N 1
ATOM 824 C CA . LEU A 1 107 ? -4.768 2.620 13.582 1.00 94.44 107 LEU A CA 1
ATOM 825 C C . LEU A 1 107 ? -4.077 3.801 12.894 1.00 94.44 107 LEU A C 1
ATOM 827 O O . LEU A 1 107 ? -3.733 3.714 11.719 1.00 94.44 107 LEU A O 1
ATOM 831 N N . SER A 1 108 ? -3.828 4.884 13.632 1.00 95.31 108 SER A N 1
ATOM 832 C CA . SER A 1 108 ? -3.153 6.074 13.099 1.00 95.31 108 SER A CA 1
ATOM 833 C C . SER A 1 108 ? -1.727 5.761 12.643 1.00 95.31 108 SER A C 1
ATOM 835 O O . SER A 1 108 ? -1.303 6.197 11.573 1.00 95.31 108 SER A O 1
ATOM 837 N N . LYS A 1 109 ? -0.994 4.959 13.427 1.00 96.12 109 LYS A N 1
ATOM 838 C CA . LYS A 1 109 ? 0.346 4.488 13.070 1.00 96.12 109 LYS A CA 1
ATOM 839 C C . LYS A 1 109 ? 0.313 3.653 11.791 1.00 96.12 109 LYS A C 1
ATOM 841 O O . LYS A 1 109 ? 1.094 3.921 10.885 1.00 96.12 109 LYS A O 1
ATOM 846 N N . LYS A 1 110 ? -0.622 2.704 11.696 1.00 95.44 110 LYS A N 1
ATOM 847 C CA . LYS A 1 110 ? -0.794 1.845 10.517 1.00 95.44 110 LYS A CA 1
ATOM 848 C C . LYS A 1 110 ? -1.136 2.632 9.258 1.00 95.44 110 LYS A C 1
ATOM 850 O O . LYS A 1 110 ? -0.489 2.434 8.241 1.00 95.44 110 LYS A O 1
ATOM 855 N N . LEU A 1 111 ? -2.049 3.597 9.345 1.00 97.00 111 LEU A N 1
ATOM 856 C CA . LEU A 1 111 ? -2.353 4.499 8.230 1.00 97.00 111 LEU A CA 1
ATOM 857 C C . LEU A 1 111 ? -1.117 5.283 7.762 1.00 97.00 111 LEU A C 1
ATOM 859 O O . LEU A 1 111 ? -0.900 5.443 6.562 1.00 97.00 111 LEU A O 1
ATOM 863 N N . GLY A 1 112 ? -0.290 5.760 8.697 1.00 97.44 112 GLY A N 1
ATOM 864 C CA . GLY A 1 112 ? 0.971 6.426 8.368 1.00 97.44 112 GLY A CA 1
ATOM 865 C C . GLY A 1 112 ? 1.988 5.490 7.706 1.00 97.44 112 GLY A C 1
ATOM 866 O O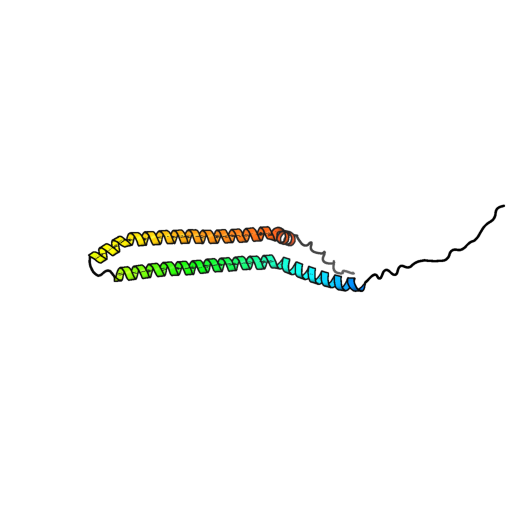 . GLY A 1 112 ? 2.636 5.869 6.732 1.00 97.44 112 GLY A O 1
ATOM 867 N N . GLU A 1 113 ? 2.122 4.263 8.208 1.00 96.56 113 GLU A N 1
ATOM 868 C CA . GLU A 1 113 ? 2.974 3.220 7.621 1.00 96.56 113 GLU A CA 1
ATOM 869 C C . GLU A 1 113 ? 2.522 2.849 6.202 1.00 96.56 113 GLU A C 1
ATOM 871 O O . GLU A 1 113 ? 3.351 2.791 5.291 1.00 96.56 113 GLU A O 1
ATOM 876 N N . ASP A 1 114 ? 1.216 2.681 5.993 1.00 97.62 114 ASP A N 1
ATOM 877 C CA . ASP A 1 114 ? 0.616 2.396 4.689 1.00 97.62 114 ASP A CA 1
ATOM 878 C C . ASP A 1 114 ? 0.881 3.538 3.696 1.00 97.62 114 ASP A C 1
ATOM 880 O O . ASP A 1 114 ? 1.304 3.298 2.563 1.00 97.62 114 ASP A O 1
ATOM 884 N N . ALA A 1 115 ? 0.707 4.793 4.127 1.00 97.62 115 ALA A N 1
ATOM 885 C CA . ALA A 1 115 ? 0.989 5.966 3.301 1.00 97.62 115 ALA A CA 1
ATOM 886 C C . ALA A 1 115 ? 2.472 6.052 2.904 1.00 97.62 115 ALA A C 1
ATOM 888 O O . ALA A 1 115 ? 2.789 6.294 1.737 1.00 97.62 115 ALA A O 1
ATOM 889 N N . ASN A 1 116 ? 3.385 5.810 3.850 1.00 97.38 116 ASN A N 1
ATOM 890 C CA . ASN A 1 116 ? 4.823 5.777 3.579 1.00 97.38 116 ASN A CA 1
ATOM 891 C C . ASN A 1 116 ? 5.195 4.644 2.617 1.00 97.38 116 ASN A C 1
ATOM 893 O O . ASN A 1 116 ? 6.013 4.842 1.717 1.00 97.38 116 ASN A O 1
ATOM 897 N N . THR A 1 117 ? 4.576 3.474 2.778 1.00 96.81 117 THR A N 1
ATOM 898 C CA . THR A 1 117 ? 4.807 2.312 1.913 1.00 96.81 117 THR A CA 1
ATOM 899 C C . THR A 1 117 ? 4.344 2.607 0.494 1.00 96.81 117 THR A C 1
ATOM 901 O O . THR A 1 117 ? 5.111 2.435 -0.450 1.00 96.81 117 THR A O 1
ATOM 904 N N . LEU A 1 118 ? 3.132 3.141 0.331 1.00 96.25 118 LEU A N 1
ATOM 905 C CA . LEU A 1 118 ? 2.590 3.506 -0.974 1.00 96.25 118 LEU A CA 1
ATOM 906 C C . LEU A 1 118 ? 3.432 4.587 -1.672 1.00 96.25 118 LEU A C 1
ATOM 908 O O . LEU A 1 118 ? 3.708 4.479 -2.868 1.00 96.25 118 LEU A O 1
ATOM 912 N N . ALA A 1 119 ? 3.892 5.599 -0.928 1.00 97.06 119 ALA A N 1
ATOM 913 C CA . ALA A 1 119 ? 4.806 6.613 -1.451 1.00 97.06 119 ALA A CA 1
ATOM 914 C C . ALA A 1 119 ? 6.152 6.006 -1.889 1.00 97.06 119 ALA A C 1
ATOM 916 O O . ALA A 1 119 ? 6.679 6.372 -2.942 1.00 97.06 119 ALA A O 1
ATOM 917 N N . GLY A 1 120 ? 6.681 5.052 -1.114 1.00 96.50 120 GLY A N 1
ATOM 918 C CA . GLY A 1 120 ? 7.877 4.283 -1.458 1.00 96.50 120 GLY A CA 1
ATOM 919 C C . GLY A 1 120 ? 7.709 3.513 -2.766 1.00 96.50 120 GLY A C 1
ATOM 920 O O . GLY A 1 120 ? 8.520 3.676 -3.673 1.00 96.50 120 GLY A O 1
ATOM 921 N N . LEU A 1 121 ? 6.605 2.775 -2.921 1.00 95.38 121 LEU A N 1
ATOM 922 C CA . LEU A 1 121 ? 6.303 2.033 -4.150 1.00 95.38 121 LEU A CA 1
ATOM 923 C C . LEU A 1 121 ? 6.273 2.944 -5.383 1.00 95.38 121 LEU A C 1
ATOM 925 O O . LEU A 1 121 ? 6.842 2.596 -6.418 1.00 95.38 121 LEU A O 1
ATOM 929 N N . GLY A 1 122 ? 5.628 4.111 -5.282 1.00 93.81 122 GLY A N 1
ATOM 930 C CA . GLY A 1 122 ? 5.571 5.072 -6.385 1.00 93.81 122 GLY A CA 1
ATOM 931 C C . GLY A 1 122 ? 6.946 5.636 -6.753 1.00 93.8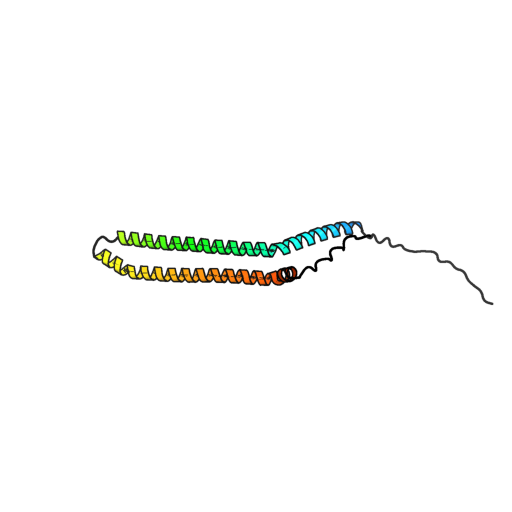1 122 GLY A C 1
ATOM 932 O O . GLY A 1 122 ? 7.265 5.778 -7.936 1.00 93.81 122 GLY A O 1
ATOM 933 N N . LYS A 1 123 ? 7.784 5.920 -5.749 1.00 96.12 123 LYS A N 1
ATOM 934 C CA . LYS A 1 123 ? 9.160 6.378 -5.965 1.00 96.12 123 LYS A CA 1
ATOM 935 C C . LYS A 1 123 ? 10.015 5.301 -6.633 1.00 96.12 123 LYS A C 1
ATOM 937 O O . LYS A 1 123 ? 10.714 5.623 -7.590 1.00 96.12 123 LYS A O 1
ATOM 942 N N . ASP A 1 124 ? 9.931 4.059 -6.167 1.00 93.12 124 ASP A N 1
ATOM 943 C CA . ASP A 1 124 ? 10.673 2.929 -6.733 1.00 93.12 124 ASP A CA 1
ATOM 944 C C . ASP A 1 124 ? 10.332 2.739 -8.216 1.00 93.12 124 ASP A C 1
ATOM 946 O O . ASP A 1 124 ? 11.225 2.649 -9.054 1.00 93.12 124 ASP A O 1
ATOM 950 N N . PHE A 1 125 ? 9.043 2.786 -8.568 1.00 93.88 125 PHE A N 1
ATOM 951 C CA . PHE A 1 125 ? 8.611 2.673 -9.962 1.00 93.88 125 PHE A CA 1
ATOM 952 C C . PHE A 1 125 ? 9.132 3.820 -10.838 1.00 93.88 125 PHE A C 1
ATOM 954 O O . PHE A 1 125 ? 9.623 3.595 -11.944 1.00 93.88 125 PHE A O 1
ATOM 961 N N . ALA A 1 126 ? 9.085 5.060 -10.340 1.00 93.06 126 ALA A N 1
ATOM 962 C CA . ALA A 1 126 ? 9.644 6.204 -11.057 1.00 93.06 126 ALA A CA 1
ATOM 963 C C . ALA A 1 126 ? 11.163 6.064 -11.277 1.00 93.06 126 ALA A C 1
ATOM 965 O O . ALA A 1 126 ? 11.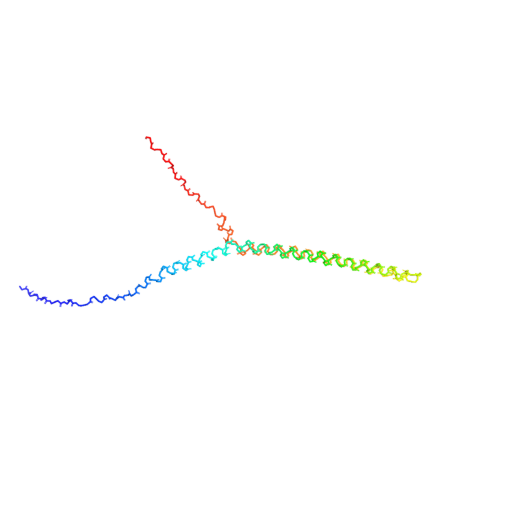665 6.404 -12.351 1.00 93.06 126 ALA A O 1
ATOM 966 N N . GLN A 1 127 ? 11.889 5.538 -10.286 1.00 93.38 127 GLN A N 1
ATOM 967 C CA . GLN A 1 127 ? 13.323 5.268 -10.391 1.00 93.38 127 GLN A CA 1
ATOM 968 C C . GLN A 1 127 ? 13.627 4.164 -11.409 1.00 93.38 127 GLN A C 1
ATOM 970 O O . GLN A 1 127 ? 14.509 4.356 -12.248 1.00 93.38 127 GLN A O 1
ATOM 975 N N . GLU A 1 128 ? 12.873 3.062 -11.398 1.00 89.25 128 GLU A N 1
ATOM 976 C CA . GLU A 1 128 ? 12.993 1.983 -12.385 1.00 89.25 128 GLU A CA 1
ATOM 977 C C . GLU A 1 128 ? 12.770 2.522 -13.813 1.00 89.25 128 GLU A C 1
ATOM 979 O O . GLU A 1 128 ? 13.587 2.281 -14.702 1.00 89.25 128 GLU A O 1
ATOM 984 N N . LEU A 1 129 ? 11.743 3.352 -14.040 1.00 89.06 129 LEU A N 1
ATOM 985 C CA . LEU A 1 129 ? 11.497 3.986 -15.346 1.00 89.06 129 LEU A CA 1
ATOM 986 C C . LEU A 1 129 ? 12.614 4.948 -15.777 1.00 89.06 129 LEU A C 1
ATOM 988 O O . LEU A 1 129 ? 13.009 4.975 -16.950 1.00 89.06 129 LEU A O 1
ATOM 992 N N . GLN A 1 130 ? 13.132 5.747 -14.843 1.00 90.56 130 GLN A N 1
ATOM 993 C CA . GLN A 1 130 ? 14.245 6.652 -15.113 1.00 90.56 130 GLN A CA 1
ATOM 994 C C . GLN A 1 130 ? 15.500 5.865 -15.512 1.00 90.56 130 GLN A C 1
ATOM 996 O O . GLN A 1 130 ? 16.179 6.240 -16.471 1.00 90.56 130 GLN A O 1
ATOM 1001 N N . GLN A 1 131 ? 15.783 4.760 -14.824 1.00 88.50 131 GLN A N 1
ATOM 1002 C CA . GLN A 1 131 ? 16.908 3.888 -15.133 1.00 88.50 131 GLN A CA 1
ATOM 1003 C C . GLN A 1 131 ? 16.744 3.213 -16.502 1.00 88.50 131 GLN A C 1
ATOM 1005 O O . GLN A 1 131 ? 17.669 3.256 -17.312 1.00 88.50 131 GLN A O 1
ATOM 1010 N N . LEU A 1 132 ? 15.551 2.699 -16.825 1.00 86.06 132 LEU A N 1
ATOM 1011 C CA . LEU A 1 132 ? 15.252 2.153 -18.156 1.00 86.06 132 LEU A CA 1
ATOM 1012 C C . LEU A 1 132 ? 15.476 3.177 -19.267 1.00 86.06 132 LEU A C 1
ATOM 1014 O O . LEU A 1 132 ? 15.976 2.832 -20.336 1.00 86.06 132 LEU A O 1
ATOM 1018 N N . THR A 1 133 ? 15.122 4.436 -19.026 1.00 84.62 133 THR A N 1
ATOM 1019 C CA . THR A 1 133 ? 15.334 5.502 -20.009 1.00 84.62 133 THR A CA 1
ATOM 1020 C C . THR A 1 133 ? 16.823 5.788 -20.193 1.00 84.62 133 THR A C 1
ATOM 1022 O O . THR A 1 133 ? 17.279 5.890 -21.329 1.00 84.62 133 THR A O 1
ATOM 1025 N N . GLN A 1 134 ? 17.595 5.860 -19.102 1.00 86.00 134 GLN A N 1
ATOM 1026 C CA . GLN A 1 134 ? 19.042 6.110 -19.139 1.00 86.00 134 GLN A CA 1
ATOM 1027 C C . GLN A 1 134 ? 19.828 4.973 -19.806 1.00 86.00 134 GLN A C 1
ATOM 1029 O O . GLN A 1 134 ? 20.727 5.238 -20.602 1.00 86.00 134 GLN A O 1
ATOM 1034 N N . GLU A 1 135 ? 19.473 3.717 -19.532 1.00 80.88 135 GLU A N 1
ATOM 1035 C CA . GLU A 1 135 ? 20.144 2.542 -20.102 1.00 80.88 135 GLU A CA 1
ATOM 1036 C C . GLU A 1 135 ? 19.893 2.381 -21.610 1.00 80.88 135 GLU A C 1
ATOM 1038 O O . GLU A 1 135 ? 20.703 1.773 -22.305 1.00 80.88 135 GLU A O 1
ATOM 1043 N N . ASN A 1 136 ? 18.793 2.941 -22.129 1.00 73.81 136 ASN A N 1
ATOM 1044 C CA . ASN A 1 136 ? 18.343 2.728 -23.507 1.00 73.81 136 ASN A CA 1
ATOM 1045 C C . ASN A 1 136 ? 18.380 3.997 -24.381 1.00 73.81 136 ASN A C 1
ATOM 1047 O O . ASN A 1 136 ? 17.821 3.992 -25.481 1.00 73.81 136 ASN A O 1
ATOM 1051 N N . VAL A 1 137 ? 19.049 5.075 -23.941 1.00 67.19 137 VAL A N 1
ATOM 1052 C CA . VAL A 1 137 ? 19.154 6.352 -24.687 1.00 67.19 137 VAL A CA 1
ATOM 1053 C C . VAL A 1 137 ? 19.622 6.144 -26.133 1.00 67.19 137 VAL A C 1
ATOM 1055 O O . VAL A 1 137 ? 19.109 6.800 -27.036 1.00 67.19 137 VAL A O 1
ATOM 1058 N N . SER A 1 138 ? 20.544 5.209 -26.380 1.00 62.09 138 SER A N 1
ATOM 1059 C CA . SER A 1 138 ? 21.038 4.887 -27.727 1.00 62.09 138 SER A CA 1
ATOM 1060 C C . SER A 1 138 ? 19.980 4.229 -28.621 1.00 62.09 138 SER A C 1
ATOM 1062 O O . SER A 1 138 ? 19.859 4.600 -29.785 1.00 62.09 138 SER A O 1
ATOM 1064 N N . VAL A 1 139 ? 19.162 3.317 -28.085 1.00 63.94 139 VAL A N 1
ATOM 1065 C CA . VAL A 1 139 ? 18.087 2.631 -28.829 1.00 63.94 139 VAL A CA 1
ATOM 1066 C C . VAL A 1 139 ? 16.976 3.612 -29.212 1.00 63.94 139 VAL A C 1
ATOM 1068 O O . VAL A 1 139 ? 16.503 3.603 -30.348 1.00 63.94 139 VAL A O 1
ATOM 1071 N N . PHE A 1 140 ? 16.596 4.512 -28.298 1.00 59.00 140 PHE A N 1
ATOM 1072 C CA . PHE A 1 140 ? 15.611 5.559 -28.586 1.00 59.00 140 PHE A CA 1
ATOM 1073 C C . PHE A 1 140 ? 16.158 6.641 -29.530 1.00 59.00 140 PHE A C 1
ATOM 1075 O O . PHE A 1 140 ? 15.417 7.119 -30.388 1.00 59.00 140 PHE A O 1
ATOM 1082 N N . ALA A 1 141 ? 17.446 6.988 -29.437 1.00 61.91 141 ALA A N 1
ATOM 1083 C CA . ALA A 1 141 ? 18.094 7.915 -30.367 1.00 61.91 141 ALA A CA 1
ATOM 1084 C C . ALA A 1 141 ? 18.193 7.346 -31.795 1.00 61.91 141 ALA A C 1
ATOM 1086 O O . ALA A 1 141 ? 18.043 8.090 -32.764 1.00 61.91 141 ALA A O 1
ATOM 1087 N N . GLU A 1 142 ? 18.401 6.035 -31.941 1.00 58.72 142 GLU A N 1
ATOM 1088 C CA . GLU A 1 142 ? 18.476 5.364 -33.243 1.00 58.72 142 GLU A CA 1
ATOM 1089 C C . GLU A 1 142 ? 17.086 5.127 -33.862 1.00 58.72 142 GLU A C 1
ATOM 1091 O O . GLU A 1 142 ? 16.905 5.311 -35.066 1.00 58.72 142 GLU A O 1
ATOM 1096 N N . ALA A 1 143 ? 16.070 4.831 -33.040 1.00 58.53 143 ALA A N 1
ATOM 1097 C CA . ALA A 1 143 ? 14.671 4.730 -33.470 1.00 58.53 143 ALA A CA 1
ATOM 1098 C C . ALA A 1 143 ? 14.040 6.090 -33.838 1.00 58.53 143 ALA A C 1
ATOM 1100 O O . ALA A 1 143 ? 13.132 6.143 -34.668 1.00 58.53 143 ALA A O 1
ATOM 1101 N N . ALA A 1 144 ? 14.528 7.187 -33.250 1.00 56.94 144 ALA A N 1
ATOM 1102 C CA . ALA A 1 144 ? 14.094 8.550 -33.558 1.00 56.94 144 ALA A CA 1
ATOM 1103 C C . ALA A 1 144 ? 14.731 9.126 -34.835 1.00 56.94 144 ALA A C 1
ATOM 1105 O O . ALA A 1 144 ? 14.343 10.213 -35.273 1.00 56.94 144 ALA A O 1
ATOM 1106 N N . GLN A 1 145 ? 15.686 8.426 -35.462 1.00 52.56 145 GLN A N 1
ATOM 1107 C CA . GLN A 1 145 ? 16.217 8.877 -36.743 1.00 52.56 145 GLN A CA 1
ATOM 1108 C C . GLN A 1 145 ? 15.171 8.673 -37.847 1.00 52.56 145 GLN A C 1
ATOM 1110 O O . GLN A 1 145 ? 14.726 7.544 -38.078 1.00 52.56 145 GLN A O 1
ATOM 1115 N N . PRO A 1 146 ? 14.786 9.728 -38.590 1.00 50.59 146 PRO A N 1
ATOM 1116 C CA . PRO A 1 146 ? 13.923 9.561 -39.743 1.00 50.59 146 PRO A CA 1
ATOM 1117 C C . PRO A 1 146 ? 14.668 8.705 -40.770 1.00 50.59 146 PRO A C 1
ATOM 1119 O O . PRO A 1 146 ? 15.619 9.165 -41.407 1.00 50.59 146 PRO A O 1
ATOM 1122 N N . LYS A 1 147 ? 14.240 7.448 -40.957 1.00 59.03 147 LYS A N 1
ATOM 1123 C CA . LYS A 1 147 ? 14.641 6.658 -42.127 1.00 59.03 147 LYS A CA 1
ATOM 1124 C C . LYS A 1 147 ? 14.268 7.482 -43.356 1.00 59.03 147 LYS A C 1
ATOM 1126 O O . LYS A 1 147 ? 13.085 7.600 -43.673 1.00 59.03 147 LYS A O 1
ATOM 1131 N N . LYS A 1 148 ? 15.260 8.078 -44.033 1.00 53.22 148 LYS A N 1
ATOM 1132 C CA . LYS A 1 148 ? 15.063 8.734 -45.332 1.00 53.22 148 LYS A CA 1
ATOM 1133 C C . LYS A 1 148 ? 14.290 7.762 -46.219 1.00 53.22 148 LYS A C 1
ATOM 1135 O O . LYS A 1 148 ? 14.795 6.686 -46.537 1.00 53.22 148 LYS A O 1
ATOM 1140 N N . ALA A 1 149 ? 13.063 8.132 -46.575 1.00 50.97 149 ALA A N 1
ATOM 1141 C CA . ALA A 1 149 ? 12.266 7.378 -47.524 1.00 50.97 149 ALA A CA 1
ATOM 1142 C C . ALA A 1 149 ? 13.075 7.242 -48.820 1.00 50.97 149 ALA A C 1
ATOM 1144 O O . ALA A 1 149 ? 13.489 8.244 -49.408 1.00 50.97 149 ALA A O 1
ATOM 1145 N N . ALA A 1 150 ? 13.343 6.004 -49.237 1.00 52.06 150 ALA A N 1
ATOM 1146 C CA . ALA A 1 150 ? 13.970 5.741 -50.523 1.00 52.06 150 ALA A CA 1
ATOM 1147 C C . ALA A 1 150 ? 13.084 6.334 -51.638 1.00 52.06 150 ALA A C 1
ATOM 1149 O O . ALA A 1 150 ? 11.856 6.205 -51.562 1.00 52.06 150 ALA A O 1
ATOM 1150 N N . PRO A 1 151 ? 13.659 6.988 -52.664 1.00 45.66 151 PRO A N 1
ATOM 1151 C CA . PRO A 1 151 ? 12.867 7.566 -53.736 1.00 45.66 151 PRO A CA 1
ATOM 1152 C C . PRO A 1 151 ? 12.142 6.433 -54.464 1.00 45.66 151 PRO A C 1
ATOM 1154 O O . PRO A 1 151 ? 12.760 5.541 -55.046 1.00 45.66 151 PRO A O 1
ATOM 1157 N N . ARG A 1 152 ? 10.808 6.456 -54.400 1.00 44.09 152 ARG A N 1
ATOM 1158 C CA . ARG A 1 152 ? 9.938 5.568 -55.169 1.00 44.09 152 ARG A CA 1
ATOM 1159 C C . ARG A 1 152 ? 10.261 5.786 -56.643 1.00 44.09 152 ARG A C 1
ATOM 1161 O O . ARG A 1 152 ? 10.023 6.870 -57.170 1.00 44.09 152 ARG A O 1
ATOM 1168 N N . ALA A 1 153 ? 10.837 4.757 -57.262 1.00 50.16 153 ALA A N 1
ATOM 1169 C CA . ALA A 1 153 ? 11.154 4.702 -58.679 1.00 50.16 153 ALA A CA 1
ATOM 1170 C C . ALA A 1 153 ? 10.008 5.308 -59.500 1.00 50.16 153 ALA A C 1
ATOM 1172 O O . ALA A 1 153 ? 8.865 4.846 -59.421 1.00 50.16 153 ALA A O 1
ATOM 1173 N N . ALA A 1 154 ? 10.323 6.367 -60.248 1.00 44.81 154 ALA A N 1
ATOM 1174 C CA . ALA A 1 154 ? 9.416 6.964 -61.208 1.00 44.81 154 ALA A CA 1
ATOM 1175 C C . ALA A 1 154 ? 9.024 5.879 -62.214 1.00 44.81 154 ALA A C 1
ATOM 1177 O O . ALA A 1 154 ? 9.830 5.393 -63.008 1.00 44.81 154 ALA A O 1
ATOM 1178 N N . ALA A 1 155 ? 7.771 5.455 -62.103 1.00 45.72 155 ALA A N 1
ATOM 1179 C CA . ALA A 1 155 ? 7.138 4.539 -63.016 1.00 45.72 155 ALA A CA 1
ATOM 1180 C C . ALA A 1 155 ? 7.173 5.118 -64.437 1.00 45.72 155 ALA A C 1
ATOM 1182 O O . ALA A 1 155 ? 6.771 6.258 -64.661 1.00 45.72 155 ALA A O 1
ATOM 1183 N N . ARG A 1 156 ? 7.646 4.283 -65.370 1.00 49.81 156 ARG A N 1
ATOM 1184 C CA . ARG A 1 156 ? 7.252 4.205 -66.784 1.00 49.81 156 ARG A CA 1
ATOM 1185 C C . ARG A 1 156 ? 6.248 5.274 -67.239 1.00 49.81 156 ARG A C 1
ATOM 1187 O O . ARG A 1 156 ? 5.064 5.160 -66.932 1.00 49.81 156 ARG A O 1
ATOM 1194 N N . LYS A 1 157 ? 6.687 6.164 -68.128 1.00 42.59 157 LYS A N 1
ATOM 1195 C CA . LYS A 1 157 ? 5.891 6.583 -69.291 1.00 42.59 157 LYS A CA 1
ATOM 1196 C C . LYS A 1 157 ? 6.812 6.706 -70.501 1.00 42.59 157 LYS A C 1
ATOM 1198 O O . LYS A 1 157 ? 7.423 7.739 -70.728 1.00 42.59 157 LYS A O 1
ATOM 1203 N N . SER A 1 158 ? 6.933 5.603 -71.233 1.00 47.41 158 SER A N 1
ATOM 1204 C CA . SER A 1 158 ? 7.183 5.631 -72.670 1.00 47.41 158 SER A CA 1
ATOM 1205 C C . SER A 1 158 ? 5.882 6.069 -73.340 1.00 47.41 158 SER A C 1
ATOM 1207 O O . SER A 1 158 ? 4.883 5.350 -73.242 1.00 47.41 158 SER A O 1
ATOM 1209 N N . ALA A 1 159 ? 5.898 7.248 -73.948 1.00 40.22 159 ALA A N 1
ATOM 1210 C CA . ALA A 1 159 ? 4.971 7.675 -74.984 1.00 40.22 159 ALA A CA 1
ATOM 1211 C C . ALA A 1 159 ? 5.823 8.135 -76.166 1.00 40.22 159 ALA A C 1
ATOM 1213 O O . ALA A 1 159 ? 6.858 8.788 -75.891 1.00 40.22 159 ALA A O 1
#

Radius of gyration: 39.9 Å; chains: 1; bounding box: 104×32×114 Å

Secondary structure (DSSP, 8-state):
---------------------THHHHHHHHHHHHHHHHHHHHHHHHHHHHHHHHHHHHHHHHHHHHHHHHHHHHHHHHHHHHHHHT--SHHHHHHHHHHHHHHHHHHHHHHHHHHHHHHHHHHHHHHHHHHHHHHTHHHHHHHTS---PPP--------